Protein AF-A7T680-F1 (afdb_monomer_lite)

Organism: Nematostella vectensis (NCBI:txid45351)

Sequence (127 aa):
AHETLRNLADKESALLSRKKHSNLSFDSMPPIPCEELIQLYIGDKNRNSDEQDFKKALDLLQLMGEAEIDQKEHLKLMIWCKAILRDNWSSFHGSNPLDSARQAVFFKTVQLAYSQVNVCMIPFKLI

InterPro domains:
  IPR037624 Nuclear pore complex protein Nup133-like [PTHR13405] (24-116)

Structure (mmCIF, N/CA/C/O backbone):
data_AF-A7T680-F1
#
_entry.id   AF-A7T680-F1
#
loop_
_atom_site.group_PDB
_atom_site.id
_atom_site.type_symbol
_atom_site.label_atom_id
_atom_site.label_alt_id
_atom_site.label_comp_id
_atom_site.label_asym_id
_atom_site.label_entity_id
_atom_site.label_seq_id
_atom_site.pdbx_PDB_ins_code
_atom_site.Cartn_x
_atom_site.Cartn_y
_atom_site.Cartn_z
_atom_site.occupancy
_atom_site.B_iso_or_equiv
_atom_site.auth_seq_id
_atom_site.auth_comp_id
_atom_site.auth_asym_id
_atom_site.auth_atom_id
_atom_site.pdbx_PDB_model_num
ATOM 1 N N . ALA A 1 1 ? -9.051 -48.846 -18.942 1.00 54.09 1 ALA A N 1
ATOM 2 C CA . ALA A 1 1 ? -10.111 -47.864 -18.614 1.00 54.09 1 ALA A CA 1
ATOM 3 C C . ALA A 1 1 ? -10.233 -47.591 -17.107 1.00 54.09 1 ALA A C 1
ATOM 5 O O . ALA A 1 1 ? -10.392 -46.440 -16.732 1.00 54.09 1 ALA A O 1
ATOM 6 N N . HIS A 1 2 ? -10.126 -48.607 -16.237 1.00 56.16 2 HIS A N 1
ATOM 7 C CA . HIS A 1 2 ? -10.345 -48.455 -14.787 1.00 56.16 2 HIS A CA 1
ATOM 8 C C . HIS A 1 2 ? -9.218 -47.711 -14.033 1.00 56.16 2 HIS A C 1
ATOM 10 O O . HIS A 1 2 ? -9.464 -47.042 -13.034 1.00 56.16 2 HIS A O 1
ATOM 16 N N . GLU A 1 3 ? -7.981 -47.796 -14.524 1.00 57.75 3 GLU A N 1
ATOM 17 C CA . GLU A 1 3 ? -6.801 -47.158 -13.917 1.00 57.75 3 GLU A CA 1
ATOM 18 C C . GLU A 1 3 ? -6.736 -45.649 -14.205 1.00 57.75 3 GLU A C 1
ATOM 20 O O . GLU A 1 3 ? -6.368 -44.849 -13.350 1.00 57.75 3 GLU A O 1
ATOM 25 N N . THR A 1 4 ? -7.202 -45.233 -15.384 1.00 62.53 4 THR A N 1
ATOM 26 C CA . THR A 1 4 ? -7.255 -43.827 -15.803 1.00 62.53 4 THR A CA 1
ATOM 27 C C . THR A 1 4 ? -8.221 -43.011 -14.943 1.00 62.53 4 THR A C 1
ATOM 29 O O . THR A 1 4 ? -7.910 -41.881 -14.586 1.00 62.53 4 THR A O 1
ATOM 32 N N . LEU A 1 5 ? -9.361 -43.595 -14.559 1.00 56.62 5 LEU A N 1
ATOM 33 C CA . LEU A 1 5 ? -10.350 -42.948 -13.690 1.00 56.62 5 LEU A CA 1
ATOM 34 C C . LEU A 1 5 ? -9.854 -42.830 -12.243 1.00 56.62 5 LEU A C 1
ATOM 36 O O . LEU A 1 5 ? -10.103 -41.817 -11.597 1.00 56.62 5 LEU A O 1
ATOM 40 N N . ARG A 1 6 ? -9.085 -43.815 -11.761 1.00 64.44 6 ARG A N 1
ATOM 41 C CA . ARG A 1 6 ? -8.435 -43.752 -10.444 1.00 64.44 6 ARG A CA 1
ATOM 42 C C . ARG A 1 6 ? -7.396 -42.632 -10.390 1.00 64.44 6 ARG A C 1
ATOM 44 O O . ARG A 1 6 ? -7.445 -41.796 -9.501 1.00 64.44 6 ARG A O 1
ATOM 51 N N . ASN A 1 7 ? -6.565 -42.527 -11.425 1.00 60.62 7 ASN A N 1
ATOM 52 C CA . ASN A 1 7 ? -5.561 -41.468 -11.549 1.00 60.62 7 ASN A CA 1
ATOM 53 C C . ASN A 1 7 ? -6.169 -40.062 -11.721 1.00 60.62 7 ASN A C 1
ATOM 55 O O . ASN A 1 7 ? -5.539 -39.069 -11.357 1.00 60.62 7 ASN A O 1
ATOM 59 N N . LEU A 1 8 ? -7.379 -39.962 -12.281 1.00 59.91 8 LEU A N 1
ATOM 60 C CA . LEU A 1 8 ? -8.141 -38.712 -12.352 1.00 59.91 8 LEU A CA 1
ATOM 61 C C . LEU A 1 8 ? -8.719 -38.339 -10.980 1.00 59.91 8 LEU A C 1
ATOM 63 O O . LEU A 1 8 ? -8.554 -37.197 -10.566 1.00 59.91 8 LEU A O 1
ATOM 67 N N . ALA A 1 9 ? -9.280 -39.296 -10.236 1.00 67.19 9 ALA A N 1
ATOM 68 C CA . ALA A 1 9 ? -9.782 -39.076 -8.876 1.00 67.19 9 ALA A CA 1
ATOM 69 C C . ALA A 1 9 ? -8.659 -38.727 -7.875 1.00 67.19 9 ALA A C 1
ATOM 71 O O . ALA A 1 9 ? -8.824 -37.864 -7.010 1.00 67.19 9 ALA A O 1
ATOM 72 N N . ASP A 1 10 ? -7.482 -39.335 -8.030 1.00 67.62 10 ASP A N 1
ATOM 73 C CA . ASP A 1 10 ? -6.293 -39.034 -7.225 1.00 67.62 10 ASP A CA 1
ATOM 74 C C . ASP A 1 10 ? -5.711 -37.648 -7.574 1.00 67.62 10 ASP A C 1
ATOM 76 O O . ASP A 1 10 ? -5.249 -36.908 -6.703 1.00 67.62 10 ASP A O 1
ATOM 80 N N . LYS A 1 11 ? -5.805 -37.225 -8.845 1.00 60.19 11 LYS A N 1
ATOM 81 C CA . LYS A 1 11 ? -5.474 -35.850 -9.258 1.00 60.19 11 LYS A CA 1
ATOM 82 C C . LYS A 1 11 ? -6.479 -34.834 -8.729 1.00 60.19 11 LYS A C 1
ATOM 84 O O . LYS A 1 11 ? -6.065 -33.776 -8.264 1.00 60.19 11 LYS A O 1
ATOM 89 N N . GLU A 1 12 ? -7.773 -35.129 -8.781 1.00 57.69 12 GLU A N 1
ATOM 90 C CA . GLU A 1 12 ? -8.820 -34.243 -8.267 1.00 57.69 12 GLU A CA 1
ATOM 91 C C . GLU A 1 12 ? -8.731 -34.081 -6.752 1.00 57.69 12 GLU A C 1
ATOM 93 O O . GLU A 1 12 ? -8.787 -32.959 -6.256 1.00 57.69 12 GLU A O 1
ATOM 98 N N . SER A 1 13 ? -8.484 -35.158 -6.009 1.00 58.34 13 SER A N 1
ATOM 99 C CA . SER A 1 13 ? -8.277 -35.094 -4.558 1.00 58.34 13 SER A CA 1
ATOM 100 C C . SER A 1 13 ? -6.991 -34.345 -4.178 1.00 58.34 13 SER A C 1
ATOM 102 O O . SER A 1 13 ? -6.990 -33.589 -3.201 1.00 58.34 13 SER A O 1
ATOM 104 N N . ALA A 1 14 ? -5.924 -34.436 -4.982 1.00 59.25 14 ALA A N 1
ATOM 105 C CA . ALA A 1 14 ? -4.722 -33.613 -4.822 1.00 59.25 14 ALA A CA 1
ATOM 106 C C . ALA A 1 14 ? -4.963 -32.126 -5.155 1.00 59.25 14 ALA A C 1
ATOM 108 O O . ALA A 1 14 ? -4.436 -31.247 -4.471 1.00 59.25 14 ALA A O 1
ATOM 109 N N . LEU A 1 15 ? -5.788 -31.820 -6.164 1.00 54.31 15 LEU A N 1
ATOM 110 C CA . LEU A 1 15 ? -6.207 -30.455 -6.503 1.00 54.31 15 LEU A CA 1
ATOM 111 C C . LEU A 1 15 ? -7.129 -29.854 -5.433 1.00 54.31 15 LEU A C 1
ATOM 113 O O . LEU A 1 15 ? -6.942 -28.694 -5.068 1.00 54.31 15 LEU A O 1
ATOM 117 N N . LEU A 1 16 ? -8.058 -30.635 -4.872 1.00 52.78 16 LEU A N 1
ATOM 118 C CA . LEU A 1 16 ? -8.883 -30.229 -3.730 1.00 52.78 16 LEU A CA 1
ATOM 119 C C . LEU A 1 16 ? -8.034 -30.001 -2.475 1.00 52.78 16 LEU A C 1
ATOM 121 O O . LEU A 1 16 ? -8.240 -29.020 -1.767 1.00 52.78 16 LEU A O 1
ATOM 125 N N . SER A 1 17 ? -7.029 -30.847 -2.240 1.00 49.41 17 SER A N 1
ATOM 126 C CA . SER A 1 17 ? -6.077 -30.676 -1.135 1.00 49.41 17 SER A CA 1
ATOM 127 C C . SER A 1 17 ? -5.182 -29.446 -1.324 1.00 49.41 17 SER A C 1
ATOM 129 O O . SER A 1 17 ? -4.785 -28.813 -0.346 1.00 49.41 17 SER A O 1
ATOM 131 N N . ARG A 1 18 ? -4.899 -29.063 -2.579 1.00 46.94 18 ARG A N 1
ATOM 132 C CA . ARG A 1 18 ? -4.175 -27.832 -2.933 1.00 46.94 18 ARG A CA 1
ATOM 133 C C . ARG A 1 18 ? -5.063 -26.587 -2.872 1.00 46.94 18 ARG A C 1
ATOM 135 O O . ARG A 1 18 ? -4.562 -25.501 -2.603 1.00 46.94 18 ARG A O 1
ATOM 142 N N . LYS A 1 19 ? -6.384 -26.733 -3.014 1.00 46.97 19 LYS A N 1
ATOM 143 C CA . LYS A 1 19 ? -7.396 -25.686 -2.785 1.00 46.97 19 LYS A CA 1
ATOM 144 C C . LYS A 1 19 ? -7.682 -25.492 -1.288 1.00 46.97 19 LYS A C 1
ATOM 146 O O . LYS A 1 19 ? -8.814 -25.304 -0.867 1.00 46.97 19 LYS A O 1
ATOM 151 N N . LYS A 1 20 ? -6.622 -25.515 -0.479 1.00 46.94 20 LYS A N 1
ATOM 152 C CA . LYS A 1 20 ? -6.620 -25.194 0.951 1.00 46.94 20 LYS A CA 1
ATOM 153 C C . LYS A 1 20 ? -5.883 -23.874 1.181 1.00 46.94 20 LYS A C 1
ATOM 155 O O . LYS A 1 20 ? -5.071 -23.732 2.089 1.00 46.94 20 LYS A O 1
ATOM 160 N N . HIS A 1 21 ? -6.143 -22.903 0.315 1.00 48.44 21 HIS A N 1
ATOM 161 C CA . HIS A 1 21 ? -5.745 -21.521 0.527 1.00 48.44 21 HIS A CA 1
ATOM 162 C C . HIS A 1 21 ? -7.022 -20.765 0.902 1.00 48.44 21 HIS A C 1
ATOM 164 O O . HIS A 1 21 ? -7.875 -20.541 0.053 1.00 48.44 21 HIS A O 1
ATOM 170 N N . SER A 1 22 ? -7.150 -20.501 2.210 1.00 52.00 22 SER A N 1
ATOM 171 C CA . SER A 1 22 ? -8.280 -19.897 2.940 1.00 52.00 22 SER A CA 1
ATOM 172 C C . SER A 1 22 ? -9.618 -20.647 2.845 1.00 52.00 22 SER A C 1
ATOM 174 O O . SER A 1 22 ? -10.356 -20.499 1.880 1.00 52.00 22 SER A O 1
ATOM 176 N N . ASN A 1 23 ? -9.971 -21.402 3.893 1.00 52.16 23 ASN A N 1
ATOM 177 C CA . ASN A 1 23 ? -11.320 -21.951 4.109 1.00 52.16 23 ASN A CA 1
ATOM 178 C C . ASN A 1 23 ? -12.310 -20.840 4.525 1.00 52.16 23 ASN A C 1
ATOM 180 O O . ASN A 1 23 ? -12.960 -20.946 5.561 1.00 52.16 23 ASN A O 1
ATOM 184 N N . LEU A 1 24 ? -12.383 -19.745 3.769 1.00 58.22 24 LEU A N 1
ATOM 185 C CA . LEU A 1 24 ? -13.385 -18.703 3.974 1.00 58.22 24 LEU A CA 1
ATOM 186 C C . LEU A 1 24 ? -14.523 -18.988 2.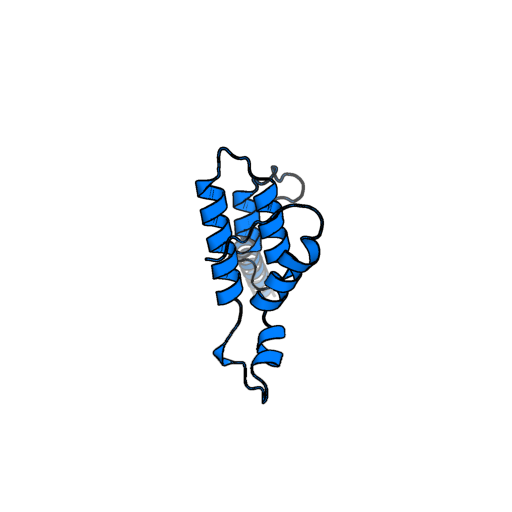999 1.00 58.22 24 LEU A C 1
ATOM 188 O O . LEU A 1 24 ? -14.401 -18.758 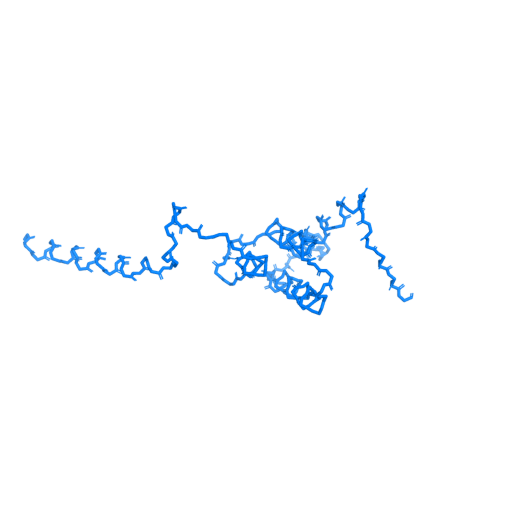1.798 1.00 58.22 24 LEU A O 1
ATOM 192 N N . SER A 1 25 ? -15.609 -19.565 3.512 1.00 64.88 25 SER A N 1
ATOM 193 C CA . SER A 1 25 ? -16.871 -19.588 2.776 1.00 64.88 25 SER A CA 1
ATOM 194 C C . SER A 1 25 ? -17.324 -18.141 2.598 1.00 64.88 25 SER A C 1
ATOM 196 O O . SER A 1 25 ? -17.442 -17.424 3.593 1.00 64.88 25 SER A O 1
ATOM 198 N N . PHE A 1 26 ? -17.562 -17.711 1.355 1.00 65.06 26 PHE A N 1
ATOM 199 C CA . PHE A 1 26 ? -18.007 -16.344 1.049 1.00 65.06 26 PHE A CA 1
ATOM 200 C C . PHE A 1 26 ? -19.289 -15.980 1.819 1.00 65.06 26 PHE A C 1
ATOM 202 O O . PHE A 1 26 ? -19.441 -14.852 2.275 1.00 65.06 26 PHE A O 1
ATOM 209 N N . ASP A 1 27 ? -20.147 -16.974 2.062 1.00 72.81 27 ASP A N 1
ATOM 210 C CA . ASP A 1 27 ? -21.437 -16.815 2.739 1.00 72.81 27 ASP A CA 1
ATOM 211 C C . ASP A 1 27 ? -21.349 -16.867 4.276 1.00 72.81 27 ASP A C 1
ATOM 213 O O . ASP A 1 27 ? -22.358 -16.746 4.967 1.00 72.81 27 ASP A O 1
ATOM 217 N N . SER A 1 28 ? -20.170 -17.107 4.859 1.00 77.00 28 SER A N 1
ATOM 218 C CA . SER A 1 28 ? -20.014 -17.251 6.321 1.00 77.00 28 SER A CA 1
ATOM 219 C C . SER A 1 28 ? -18.731 -16.621 6.852 1.00 77.00 28 SER A C 1
ATOM 221 O O . SER A 1 28 ? -18.169 -17.069 7.852 1.00 77.00 28 SER A O 1
ATOM 223 N N . MET A 1 29 ? -18.249 -15.584 6.175 1.00 78.56 29 MET A N 1
ATOM 224 C CA . MET A 1 29 ? -17.041 -14.881 6.569 1.00 78.56 29 MET A CA 1
ATOM 225 C C . MET A 1 29 ? -17.352 -13.814 7.631 1.00 78.56 29 MET A C 1
ATOM 227 O O . MET A 1 29 ? -18.157 -12.918 7.366 1.00 78.56 29 MET A O 1
ATOM 231 N N . PRO A 1 30 ? -16.735 -13.877 8.827 1.00 83.06 30 PRO A N 1
ATOM 232 C CA . PRO A 1 30 ? -16.882 -12.816 9.814 1.00 83.06 30 PRO A CA 1
ATOM 233 C C . PRO A 1 30 ? -16.249 -11.507 9.302 1.00 83.06 30 PRO A C 1
ATOM 235 O O . PRO A 1 30 ? -15.344 -11.555 8.461 1.00 83.06 30 PRO A O 1
ATOM 238 N N . PRO A 1 31 ? -16.682 -10.337 9.809 1.00 84.12 31 PRO A N 1
ATOM 239 C CA . PRO A 1 31 ? -16.026 -9.069 9.505 1.00 84.12 31 PRO A CA 1
ATOM 240 C C . PRO A 1 31 ? -14.534 -9.123 9.855 1.00 84.12 31 PRO A C 1
ATOM 242 O O . PRO A 1 31 ? -14.172 -9.485 10.974 1.00 84.12 31 PRO A O 1
ATOM 245 N N . ILE A 1 32 ? -13.676 -8.764 8.897 1.00 87.00 32 ILE A N 1
ATOM 246 C CA . ILE A 1 32 ? -12.2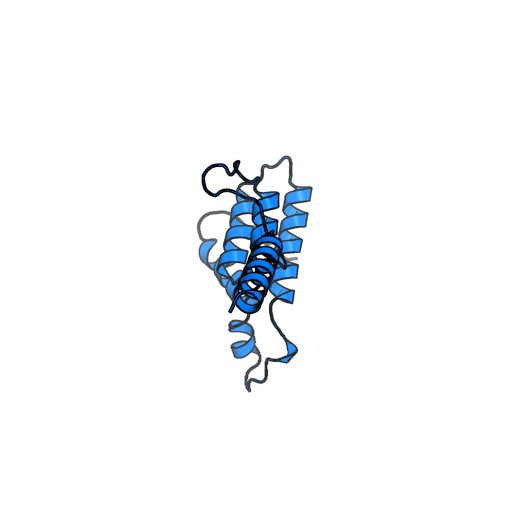23 -8.722 9.100 1.00 87.00 32 ILE A CA 1
ATOM 247 C C . ILE A 1 32 ? -11.854 -7.404 9.795 1.00 87.00 32 ILE A C 1
ATOM 249 O O . ILE A 1 32 ? -12.309 -6.347 9.343 1.00 87.00 32 ILE A O 1
ATOM 253 N N . PRO A 1 33 ? -11.012 -7.419 10.842 1.00 88.38 33 PRO A N 1
ATOM 254 C CA . PRO A 1 33 ? -10.486 -6.193 11.431 1.00 88.38 33 PRO A CA 1
ATOM 255 C C . PRO A 1 33 ? -9.560 -5.441 10.460 1.00 88.38 33 PRO A C 1
ATOM 257 O O . PRO A 1 33 ? -8.931 -6.036 9.583 1.00 88.38 33 PRO A O 1
ATOM 260 N N . CYS A 1 34 ? -9.436 -4.121 10.641 1.00 90.50 34 CYS A N 1
ATOM 261 C CA . CYS A 1 34 ? -8.651 -3.262 9.743 1.00 90.50 34 CYS A CA 1
ATOM 262 C C . CYS A 1 34 ? -7.199 -3.733 9.590 1.00 90.50 34 CYS A C 1
ATOM 264 O O . CYS A 1 34 ? -6.684 -3.758 8.476 1.00 90.50 34 CYS A O 1
ATOM 266 N N . GLU A 1 35 ? -6.560 -4.152 10.682 1.00 90.56 35 GLU A N 1
ATOM 267 C CA . GLU A 1 35 ? -5.185 -4.656 10.665 1.00 90.56 35 GLU A CA 1
ATOM 268 C C . GLU A 1 35 ? -5.019 -5.879 9.750 1.00 90.56 35 GLU A C 1
ATOM 270 O O . GLU A 1 35 ? -4.140 -5.904 8.888 1.00 90.56 35 GLU A O 1
ATOM 275 N N . GLU A 1 36 ? -5.879 -6.885 9.904 1.00 90.31 36 GLU A N 1
ATOM 276 C CA . GLU A 1 36 ? -5.798 -8.114 9.112 1.00 90.31 36 GLU A CA 1
ATOM 277 C C . GLU A 1 36 ? -6.141 -7.842 7.642 1.00 90.31 36 GLU A C 1
ATOM 279 O O . GLU A 1 36 ? -5.507 -8.386 6.735 1.00 90.31 36 GLU A O 1
ATOM 284 N N . LEU A 1 37 ? -7.080 -6.926 7.387 1.00 92.06 37 LEU A N 1
ATOM 285 C CA . LEU A 1 37 ? -7.420 -6.504 6.035 1.00 92.06 37 LEU A CA 1
ATOM 286 C C . LEU A 1 37 ? -6.257 -5.758 5.359 1.00 92.06 37 LEU A C 1
ATOM 288 O O . LEU A 1 37 ? -5.963 -6.017 4.192 1.00 92.06 37 LEU A O 1
ATOM 292 N N . ILE A 1 38 ? -5.546 -4.889 6.085 1.00 92.88 38 ILE A N 1
ATOM 293 C CA . ILE A 1 38 ? -4.321 -4.234 5.597 1.00 92.88 38 ILE A CA 1
ATOM 294 C C . ILE A 1 38 ? -3.280 -5.289 5.216 1.00 92.88 38 ILE A C 1
ATOM 296 O O . ILE A 1 38 ? -2.745 -5.243 4.106 1.00 92.88 38 ILE A O 1
ATOM 300 N N . GLN A 1 39 ? -3.028 -6.268 6.090 1.00 91.94 39 GLN A N 1
ATOM 301 C CA . GLN A 1 39 ? -2.082 -7.354 5.816 1.00 91.94 39 GLN A CA 1
ATOM 302 C C . GLN A 1 39 ? -2.493 -8.199 4.604 1.00 91.94 39 GLN A C 1
ATOM 304 O O . GLN A 1 39 ? -1.627 -8.661 3.860 1.00 91.94 39 GLN A O 1
ATOM 309 N N . LEU A 1 40 ? -3.794 -8.383 4.365 1.00 91.31 40 LEU A N 1
ATOM 310 C CA . LEU A 1 40 ? -4.296 -9.083 3.185 1.00 91.31 40 LEU A CA 1
ATOM 311 C C . LEU A 1 40 ? -4.005 -8.308 1.890 1.00 91.31 40 LEU A C 1
ATOM 313 O O . LEU A 1 40 ? -3.603 -8.920 0.900 1.00 91.31 40 LEU A O 1
ATOM 317 N N . TYR A 1 41 ? -4.157 -6.979 1.907 1.00 91.94 41 TYR A N 1
ATOM 318 C CA . TYR A 1 41 ? -3.873 -6.124 0.751 1.00 91.94 41 TYR A CA 1
ATOM 319 C C . TYR A 1 41 ? -2.383 -6.081 0.397 1.00 91.94 41 TYR A C 1
ATOM 321 O O . TYR A 1 41 ? -2.039 -6.251 -0.774 1.00 91.94 41 TYR A O 1
ATOM 329 N N . ILE A 1 42 ? -1.506 -5.885 1.391 1.00 91.81 42 ILE A N 1
ATOM 330 C CA . ILE A 1 42 ? -0.056 -5.685 1.176 1.00 91.81 42 ILE A CA 1
ATOM 331 C C . ILE A 1 42 ? 0.780 -6.968 1.295 1.00 91.81 42 ILE A C 1
ATOM 333 O O . ILE A 1 42 ? 2.000 -6.945 1.115 1.00 91.81 42 ILE A O 1
ATOM 337 N N . GLY A 1 43 ? 0.151 -8.076 1.685 1.00 88.44 43 GLY A N 1
ATOM 338 C CA . GLY A 1 43 ? 0.826 -9.331 1.981 1.00 88.44 43 GLY A CA 1
ATOM 339 C C . GLY A 1 43 ? 1.312 -10.062 0.734 1.00 88.44 43 GLY A C 1
ATOM 340 O O . GLY A 1 43 ? 0.778 -9.921 -0.363 1.00 88.44 43 GLY A O 1
ATOM 341 N N . ASP A 1 44 ? 2.281 -10.958 0.920 1.00 83.75 44 ASP A N 1
ATOM 342 C CA . ASP A 1 44 ? 2.938 -11.681 -0.184 1.00 83.75 44 ASP A CA 1
ATOM 343 C C . ASP A 1 44 ? 1.994 -12.646 -0.932 1.00 83.75 44 ASP A C 1
ATOM 345 O O . ASP A 1 44 ? 2.297 -13.128 -2.028 1.00 83.75 44 ASP A O 1
ATOM 349 N N . LYS A 1 45 ? 0.822 -12.927 -0.348 1.00 84.00 45 LYS A N 1
ATOM 350 C CA . LYS A 1 45 ? -0.252 -13.695 -0.990 1.00 84.00 45 LYS A CA 1
ATOM 351 C C . LYS A 1 45 ? -0.947 -12.896 -2.097 1.00 84.00 45 LYS A C 1
ATOM 353 O O . LYS A 1 45 ? -1.390 -13.508 -3.069 1.00 84.00 45 LYS A O 1
ATOM 358 N N . ASN A 1 46 ? -0.990 -11.565 -2.005 1.00 85.19 46 ASN A N 1
ATOM 359 C CA . ASN A 1 46 ? -1.499 -10.701 -3.065 1.00 85.19 46 ASN A CA 1
ATOM 360 C C . ASN A 1 46 ? -0.381 -10.396 -4.078 1.00 85.19 46 ASN A C 1
ATOM 362 O O . ASN A 1 46 ? 0.250 -9.339 -4.076 1.00 85.19 46 ASN A O 1
ATOM 366 N N . ARG A 1 47 ? -0.103 -11.358 -4.964 1.00 82.38 47 ARG A N 1
ATOM 367 C CA . ARG A 1 47 ? 0.962 -11.249 -5.982 1.00 82.38 47 ARG A CA 1
ATOM 368 C C . ARG A 1 47 ? 0.691 -10.228 -7.085 1.00 82.38 47 ARG A C 1
ATOM 370 O O . ARG A 1 47 ? 1.622 -9.889 -7.805 1.00 82.38 47 ARG A O 1
ATOM 377 N N . ASN A 1 48 ? -0.542 -9.731 -7.175 1.00 83.88 48 ASN A N 1
ATOM 378 C CA . ASN A 1 48 ? -0.953 -8.730 -8.157 1.00 83.88 48 ASN A CA 1
ATOM 379 C C . ASN A 1 48 ? -1.324 -7.384 -7.516 1.00 83.88 48 ASN A C 1
ATOM 381 O O . ASN A 1 48 ? -1.851 -6.530 -8.214 1.00 83.88 48 ASN A O 1
ATOM 385 N N . SER A 1 49 ? -1.034 -7.190 -6.221 1.00 88.69 49 SER A N 1
ATOM 386 C CA . SER A 1 49 ? -1.182 -5.900 -5.542 1.00 88.69 49 SER A CA 1
ATOM 387 C C . SER A 1 49 ? -0.553 -4.766 -6.348 1.00 88.69 49 SER A C 1
ATOM 389 O O . SER A 1 49 ? 0.628 -4.836 -6.719 1.00 88.69 49 SER A O 1
ATOM 391 N N . ASP A 1 50 ? -1.367 -3.747 -6.582 1.00 91.38 50 ASP A N 1
ATOM 392 C CA . ASP A 1 50 ? -1.066 -2.537 -7.331 1.00 91.38 50 ASP A CA 1
ATOM 393 C C . ASP A 1 50 ? -1.176 -1.302 -6.421 1.00 91.38 50 ASP A C 1
ATOM 395 O O . ASP A 1 50 ? -1.394 -1.402 -5.210 1.00 91.38 50 ASP A O 1
ATOM 399 N N . GLU A 1 51 ? -1.026 -0.112 -6.996 1.00 93.06 51 GLU A N 1
ATOM 400 C CA . GLU A 1 51 ? -1.114 1.149 -6.265 1.00 93.06 51 GLU A CA 1
ATOM 401 C C . GLU A 1 51 ? -2.474 1.387 -5.585 1.00 93.06 51 GLU A C 1
ATOM 403 O O . GLU A 1 51 ? -2.538 2.091 -4.574 1.00 93.06 51 GLU A O 1
ATOM 408 N N . GLN A 1 52 ? -3.560 0.798 -6.101 1.00 93.50 52 GLN A N 1
ATOM 409 C CA . GLN A 1 52 ? -4.893 0.939 -5.518 1.00 93.50 52 GLN A CA 1
ATOM 410 C C . GLN A 1 52 ? -5.012 0.109 -4.247 1.00 93.50 52 GLN A C 1
ATOM 412 O O . GLN A 1 52 ? -5.613 0.563 -3.278 1.00 93.50 52 GLN A O 1
ATOM 417 N N . ASP A 1 53 ? -4.424 -1.083 -4.216 1.00 93.62 53 ASP A N 1
ATOM 418 C CA . ASP A 1 53 ? -4.410 -1.920 -3.018 1.00 93.62 53 ASP A CA 1
ATOM 419 C C . ASP A 1 53 ? -3.603 -1.279 -1.883 1.00 93.62 53 ASP A C 1
ATOM 421 O O . ASP A 1 53 ? -4.066 -1.244 -0.739 1.00 93.62 53 ASP A O 1
ATOM 425 N N . PHE A 1 54 ? -2.451 -0.676 -2.193 1.00 94.75 54 PHE A N 1
ATOM 426 C CA . PHE A 1 54 ? -1.700 0.101 -1.203 1.00 94.75 54 PHE A CA 1
ATOM 427 C C . PHE A 1 54 ? -2.464 1.357 -0.759 1.00 94.75 54 PHE A C 1
ATOM 429 O O . PHE A 1 54 ? -2.466 1.676 0.430 1.00 94.75 54 PHE A O 1
ATOM 436 N N . LYS A 1 55 ? -3.172 2.044 -1.668 1.00 93.12 55 LYS A N 1
ATOM 437 C CA . LYS A 1 55 ? -4.028 3.186 -1.308 1.00 93.12 55 LYS A CA 1
ATOM 438 C C . LYS A 1 55 ? -5.174 2.775 -0.381 1.00 93.12 55 LYS A C 1
ATOM 440 O O . LYS A 1 55 ? -5.365 3.424 0.642 1.00 93.12 55 LYS A O 1
ATOM 445 N N . LYS A 1 56 ? -5.877 1.675 -0.671 1.00 92.06 56 LYS A N 1
ATOM 446 C CA . LYS A 1 56 ? -6.925 1.129 0.211 1.00 92.06 56 LYS A CA 1
ATOM 447 C C . LYS A 1 56 ? -6.365 0.804 1.593 1.00 92.06 56 LYS A C 1
ATOM 449 O O . LYS A 1 56 ? -6.991 1.141 2.589 1.00 92.06 56 LYS A O 1
ATOM 454 N N . ALA A 1 57 ? -5.177 0.202 1.670 1.00 94.62 57 ALA A N 1
ATOM 455 C CA . ALA A 1 57 ? -4.523 -0.072 2.946 1.00 94.62 57 ALA A CA 1
ATOM 456 C C . ALA A 1 57 ? -4.228 1.219 3.739 1.00 94.62 57 ALA A C 1
ATOM 458 O O . ALA A 1 57 ? -4.470 1.266 4.944 1.00 94.62 57 ALA A O 1
ATOM 459 N N . LEU A 1 58 ? -3.767 2.284 3.071 1.00 94.00 58 LEU A N 1
ATOM 460 C CA . LEU A 1 58 ? -3.575 3.602 3.695 1.00 94.00 58 LEU A CA 1
ATOM 461 C C . LEU A 1 58 ? -4.895 4.231 4.159 1.00 94.00 58 LEU A C 1
ATOM 463 O O . LEU A 1 58 ? -4.919 4.890 5.196 1.00 94.00 58 LEU A O 1
ATOM 467 N N . ASP A 1 59 ? -5.983 4.027 3.420 1.00 91.56 59 ASP A N 1
ATOM 468 C CA . ASP A 1 59 ? -7.307 4.533 3.792 1.00 91.56 59 ASP A CA 1
ATOM 469 C C . ASP A 1 59 ? -7.873 3.786 5.006 1.00 91.56 59 ASP A C 1
ATOM 471 O O . ASP A 1 59 ? -8.418 4.408 5.917 1.00 91.56 59 ASP A O 1
ATOM 475 N N . LEU A 1 60 ? -7.658 2.470 5.084 1.00 91.81 60 LEU A N 1
ATOM 476 C CA . LEU A 1 60 ? -8.027 1.654 6.245 1.00 91.81 60 LEU A CA 1
ATOM 477 C C . LEU A 1 60 ? -7.291 2.084 7.520 1.00 91.81 60 LEU A C 1
ATOM 479 O O . LEU A 1 60 ? -7.884 2.054 8.596 1.00 91.81 60 LEU A O 1
ATOM 483 N N . LEU A 1 61 ? -6.043 2.559 7.420 1.00 91.75 61 LEU A N 1
ATOM 484 C CA . LEU A 1 61 ? -5.338 3.134 8.574 1.00 91.75 61 LEU A CA 1
ATOM 485 C C . LEU A 1 61 ? -6.051 4.353 9.161 1.00 91.75 61 LEU A C 1
ATOM 487 O O . LEU A 1 61 ? -5.911 4.633 10.351 1.00 91.75 61 LEU A O 1
ATOM 491 N N . GLN A 1 62 ? -6.794 5.109 8.351 1.00 88.69 62 GLN A N 1
ATOM 492 C CA . GLN A 1 62 ? -7.544 6.263 8.850 1.00 88.69 62 GLN A CA 1
ATOM 493 C C . GLN A 1 62 ? -8.779 5.860 9.653 1.00 88.69 62 GLN A C 1
ATOM 495 O O . GLN A 1 62 ? -9.263 6.666 10.439 1.00 88.69 62 GLN A O 1
ATOM 500 N N . LEU A 1 63 ? -9.246 4.619 9.501 1.00 88.38 63 LEU A N 1
ATOM 501 C CA . LEU A 1 63 ? -10.358 4.066 10.273 1.00 88.38 63 LEU A CA 1
ATOM 502 C C . LEU A 1 63 ? -9.921 3.516 11.638 1.00 88.38 63 LEU A C 1
ATOM 504 O O . LEU A 1 63 ? -10.772 3.281 12.492 1.00 88.38 63 LEU A O 1
ATOM 508 N N . MET A 1 64 ? -8.617 3.308 11.851 1.00 87.81 64 MET A N 1
ATOM 509 C CA . MET A 1 64 ? -8.079 2.894 13.149 1.00 87.81 64 MET A CA 1
ATOM 510 C C . MET A 1 64 ? -8.179 4.032 14.169 1.00 87.81 64 MET A C 1
ATOM 512 O O . MET A 1 64 ? -7.937 5.198 13.834 1.00 87.81 64 MET A O 1
ATOM 516 N N . GLY A 1 65 ? -8.521 3.688 15.412 1.00 86.19 65 GLY A N 1
ATOM 517 C CA . GLY A 1 65 ? -8.735 4.656 16.485 1.00 86.19 65 GLY A CA 1
ATOM 518 C C . GLY A 1 65 ? -7.440 5.256 17.044 1.00 86.19 65 GLY A C 1
ATOM 519 O O . GLY A 1 65 ? -6.344 4.741 16.841 1.00 86.19 65 GLY A O 1
ATOM 520 N N . GLU A 1 66 ? -7.570 6.342 17.811 1.00 83.69 66 GLU A N 1
ATOM 521 C CA . GLU A 1 66 ? -6.433 7.025 18.457 1.00 83.69 66 GLU A CA 1
ATOM 522 C C . GLU A 1 66 ? -5.726 6.161 19.514 1.00 83.69 66 GLU A C 1
ATOM 524 O O . GLU A 1 66 ? -4.529 6.316 19.738 1.00 83.69 66 GLU A O 1
ATOM 529 N N . ALA A 1 67 ? -6.440 5.212 20.130 1.00 80.50 67 ALA A N 1
ATOM 530 C CA . ALA A 1 67 ? -5.874 4.274 21.102 1.00 80.50 67 ALA 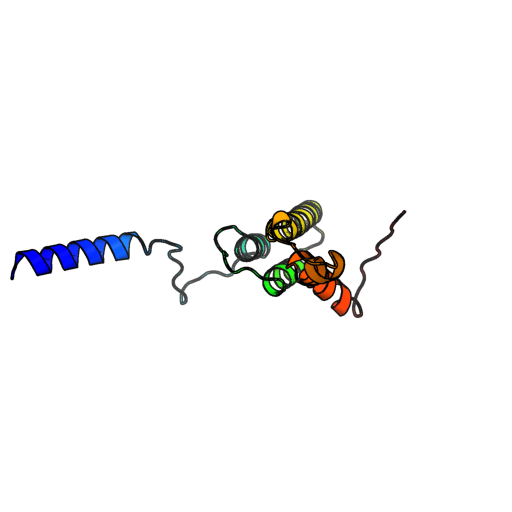A CA 1
ATOM 531 C C . ALA A 1 67 ? -4.857 3.291 20.487 1.00 80.50 67 ALA A C 1
ATOM 533 O O . ALA A 1 67 ? -4.109 2.647 21.217 1.00 80.50 67 ALA A O 1
ATOM 534 N N . GLU A 1 68 ? -4.819 3.178 19.157 1.00 86.44 68 GLU A N 1
ATOM 535 C CA . GLU A 1 68 ? -3.967 2.249 18.408 1.00 86.44 68 GLU A CA 1
ATOM 536 C C . GLU A 1 68 ? -2.827 2.981 17.679 1.00 86.44 68 GLU A C 1
ATOM 538 O O . GLU A 1 68 ? -2.339 2.506 16.655 1.00 86.44 68 GLU A O 1
ATOM 543 N N . ILE A 1 69 ? -2.412 4.160 18.160 1.00 88.69 69 ILE A N 1
ATOM 544 C CA . ILE A 1 69 ? -1.489 5.042 17.427 1.00 88.69 69 ILE A CA 1
ATOM 545 C C . ILE A 1 69 ? -0.157 4.369 17.069 1.00 88.69 69 ILE A C 1
ATOM 547 O O . ILE A 1 69 ? 0.252 4.433 15.911 1.00 88.69 69 ILE A O 1
ATOM 551 N N . ASP A 1 70 ? 0.458 3.641 18.004 1.00 90.62 70 ASP A N 1
ATOM 552 C CA . ASP A 1 70 ? 1.728 2.939 17.772 1.00 90.62 70 ASP A CA 1
ATOM 553 C C . ASP A 1 70 ? 1.577 1.863 16.685 1.00 90.62 70 ASP A C 1
ATOM 555 O O . ASP A 1 70 ? 2.416 1.721 15.792 1.00 90.62 70 ASP A O 1
ATOM 559 N N . GLN A 1 71 ? 0.458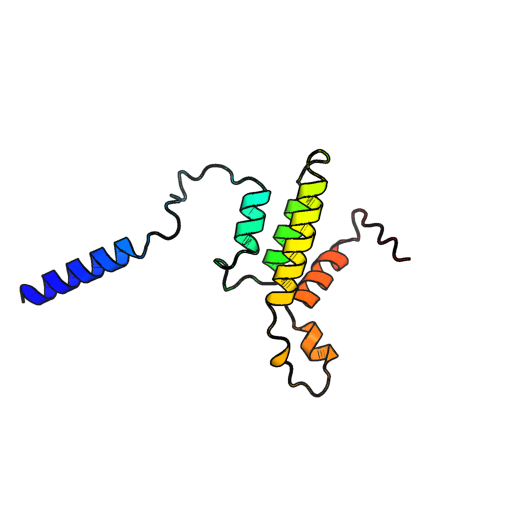 1.135 16.715 1.00 90.94 71 GLN A N 1
ATOM 560 C CA . GLN A 1 71 ? 0.147 0.098 15.735 1.00 90.94 71 GLN A CA 1
ATOM 561 C C . GLN A 1 71 ? -0.168 0.701 14.363 1.00 90.94 71 GLN A C 1
ATOM 563 O O . GLN A 1 71 ? 0.285 0.200 13.332 1.00 90.94 71 GLN A O 1
ATOM 568 N N . LYS A 1 72 ? -0.896 1.819 14.336 1.00 92.38 72 LYS A N 1
ATOM 569 C CA . LYS A 1 72 ? -1.184 2.587 13.123 1.00 92.38 72 LYS A CA 1
ATOM 570 C C . LYS A 1 72 ? 0.104 3.092 12.474 1.00 92.38 72 LYS A C 1
ATOM 572 O O . LYS A 1 72 ? 0.250 2.986 11.255 1.00 92.38 72 LYS A O 1
ATOM 577 N N . GLU A 1 73 ? 1.052 3.610 13.254 1.00 92.69 73 GLU A N 1
ATOM 578 C CA . GLU A 1 73 ? 2.363 4.029 12.749 1.00 92.69 73 GLU A CA 1
ATOM 579 C C . GLU A 1 73 ? 3.184 2.846 12.229 1.00 92.69 73 GLU A C 1
ATOM 581 O O . GLU A 1 73 ? 3.746 2.924 11.132 1.00 9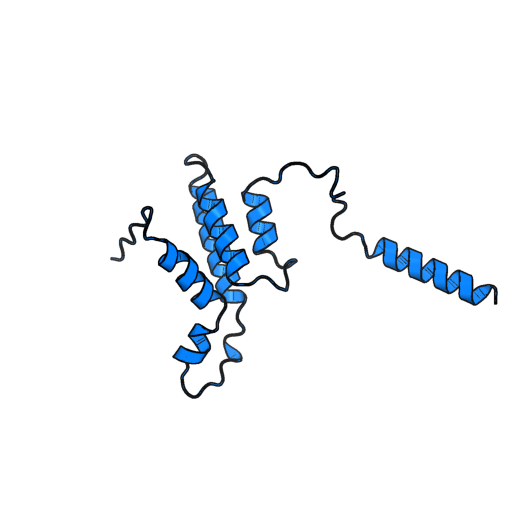2.69 73 GLU A O 1
ATOM 586 N N . HIS A 1 74 ? 3.192 1.726 12.954 1.00 94.75 74 HIS A N 1
ATOM 587 C CA . HIS A 1 74 ? 3.861 0.505 12.516 1.00 94.75 74 HIS A CA 1
ATOM 588 C C . HIS A 1 74 ? 3.316 0.001 11.171 1.00 94.75 74 HIS A C 1
ATOM 590 O O . HIS A 1 74 ? 4.076 -0.213 10.221 1.00 94.75 74 HIS A O 1
ATOM 596 N N . LEU A 1 75 ? 1.993 -0.119 11.046 1.00 94.69 75 LEU A N 1
ATOM 597 C CA . LEU A 1 75 ? 1.339 -0.553 9.813 1.00 94.69 75 LEU A CA 1
ATOM 598 C C . LEU A 1 75 ? 1.562 0.443 8.669 1.00 94.69 75 LEU A C 1
ATOM 600 O O . LEU A 1 75 ? 1.804 0.028 7.537 1.00 94.69 75 LEU A O 1
ATOM 604 N N . LYS A 1 76 ? 1.569 1.752 8.946 1.00 94.94 76 LYS A N 1
ATOM 605 C CA . LYS A 1 76 ? 1.917 2.778 7.951 1.00 94.94 76 LYS A CA 1
ATOM 606 C C . LYS A 1 76 ? 3.311 2.551 7.379 1.00 94.94 76 LYS A C 1
ATOM 608 O O . LYS A 1 76 ? 3.474 2.573 6.159 1.00 94.94 76 LYS A O 1
ATOM 613 N N . LEU A 1 77 ? 4.307 2.314 8.233 1.00 95.69 77 LEU A N 1
ATOM 614 C CA . LEU A 1 77 ? 5.666 1.998 7.789 1.00 95.69 77 LEU A CA 1
ATOM 615 C C . LEU A 1 77 ? 5.695 0.705 6.969 1.00 95.69 77 LEU A C 1
ATOM 617 O O . LEU A 1 77 ? 6.308 0.671 5.903 1.00 95.69 77 LEU A O 1
ATOM 621 N N . MET A 1 78 ? 4.985 -0.334 7.414 1.00 95.44 78 MET A N 1
ATOM 622 C CA . MET A 1 78 ? 4.899 -1.600 6.685 1.00 95.44 78 MET A CA 1
ATOM 623 C C . MET A 1 78 ? 4.318 -1.445 5.278 1.00 95.44 78 MET A C 1
ATOM 625 O O . MET A 1 78 ? 4.880 -2.005 4.335 1.00 95.44 78 MET A O 1
ATOM 629 N N . ILE A 1 79 ? 3.234 -0.680 5.120 1.00 95.31 79 ILE A N 1
ATOM 630 C CA . ILE A 1 79 ? 2.611 -0.414 3.817 1.00 95.31 79 ILE A CA 1
ATOM 631 C C . ILE A 1 79 ? 3.630 0.221 2.869 1.00 95.31 79 ILE A C 1
ATOM 633 O O . ILE A 1 79 ? 3.801 -0.256 1.747 1.00 95.31 79 ILE A O 1
ATOM 637 N N . TRP A 1 80 ? 4.357 1.248 3.321 1.00 95.75 80 TRP A N 1
ATOM 638 C CA . TRP A 1 80 ? 5.355 1.920 2.486 1.00 95.75 80 TRP A CA 1
ATOM 639 C C . TRP A 1 80 ? 6.550 1.029 2.150 1.00 95.75 80 TRP A C 1
ATOM 641 O O . TRP A 1 80 ? 6.960 0.982 0.991 1.00 95.75 80 TRP A O 1
ATOM 651 N N . CYS A 1 81 ? 7.072 0.271 3.117 1.00 95.19 81 CYS A N 1
ATOM 652 C CA . CYS A 1 81 ? 8.139 -0.698 2.865 1.00 95.19 81 CYS A CA 1
ATOM 653 C C . CYS A 1 81 ? 7.715 -1.732 1.815 1.00 95.19 81 CYS A C 1
ATOM 655 O O . CYS A 1 81 ? 8.464 -2.005 0.878 1.00 95.19 81 CYS A O 1
ATOM 657 N N . LYS A 1 82 ? 6.502 -2.284 1.932 1.00 94.56 82 LYS A N 1
ATOM 658 C CA . LYS A 1 82 ? 5.970 -3.253 0.965 1.00 94.56 82 LYS A CA 1
ATOM 659 C C . LYS A 1 82 ? 5.732 -2.630 -0.411 1.00 94.56 82 LYS A C 1
ATOM 661 O O . LYS A 1 82 ? 6.029 -3.290 -1.401 1.00 94.56 82 LYS A O 1
ATOM 666 N N . ALA A 1 83 ? 5.276 -1.379 -0.487 1.00 94.25 83 ALA A N 1
ATOM 667 C CA . ALA A 1 83 ? 5.118 -0.664 -1.753 1.00 94.25 83 ALA A CA 1
ATOM 668 C C . ALA A 1 83 ? 6.467 -0.456 -2.463 1.00 94.25 83 ALA A C 1
ATOM 670 O O . ALA A 1 83 ? 6.573 -0.726 -3.652 1.00 94.25 83 ALA A O 1
ATOM 671 N N . ILE A 1 84 ? 7.518 -0.056 -1.734 1.00 93.38 84 ILE A N 1
ATOM 672 C CA . ILE A 1 84 ? 8.874 0.095 -2.292 1.00 93.38 84 ILE A CA 1
ATOM 673 C C . ILE A 1 84 ? 9.416 -1.251 -2.773 1.00 93.38 84 ILE A C 1
ATOM 675 O O . ILE A 1 84 ? 9.947 -1.352 -3.874 1.00 93.38 84 ILE A O 1
ATOM 679 N N . LEU A 1 85 ? 9.286 -2.298 -1.957 1.00 92.50 85 LEU A N 1
ATOM 680 C CA . LEU A 1 85 ? 9.795 -3.633 -2.285 1.00 92.50 85 LEU A CA 1
ATOM 681 C C . LEU A 1 85 ? 9.004 -4.326 -3.400 1.00 92.50 85 LEU A C 1
ATOM 683 O O . LEU A 1 85 ? 9.424 -5.380 -3.878 1.00 92.50 85 LEU A O 1
ATOM 687 N N . ARG A 1 86 ? 7.861 -3.765 -3.803 1.00 91.31 86 ARG A N 1
ATOM 688 C CA . ARG A 1 86 ? 7.053 -4.314 -4.885 1.00 91.31 86 ARG A CA 1
ATOM 689 C C . ARG A 1 86 ? 7.681 -4.094 -6.251 1.00 91.31 86 ARG A C 1
ATOM 691 O O . ARG A 1 86 ? 7.532 -4.934 -7.137 1.00 91.31 86 ARG A O 1
ATOM 698 N N . ASP A 1 87 ? 8.363 -2.972 -6.411 1.00 89.19 87 ASP A N 1
ATOM 699 C CA . ASP A 1 87 ? 8.988 -2.596 -7.663 1.00 89.19 87 ASP A CA 1
ATOM 700 C C . ASP A 1 87 ? 10.350 -3.279 -7.825 1.00 89.19 87 ASP A C 1
ATOM 702 O O . ASP A 1 87 ? 11.175 -3.327 -6.910 1.00 89.19 87 ASP A O 1
ATOM 706 N N . ASN A 1 88 ? 10.619 -3.786 -9.029 1.00 88.31 88 ASN A N 1
ATOM 707 C CA . ASN A 1 88 ? 11.954 -4.245 -9.392 1.00 88.31 88 ASN A CA 1
ATOM 708 C C . ASN A 1 88 ? 12.783 -3.062 -9.905 1.00 88.31 88 ASN A C 1
ATOM 710 O O . ASN A 1 88 ? 12.883 -2.830 -11.112 1.00 88.31 88 ASN A O 1
ATOM 714 N N . TRP A 1 89 ? 13.402 -2.333 -8.980 1.00 87.19 89 TRP A N 1
ATOM 715 C CA . TRP A 1 89 ? 14.194 -1.136 -9.274 1.00 87.19 89 TRP A CA 1
ATOM 716 C C . TRP A 1 89 ? 15.334 -1.372 -10.272 1.00 87.19 89 TRP A C 1
ATOM 718 O O . TRP A 1 89 ? 15.665 -0.482 -11.051 1.00 87.19 89 TRP A O 1
ATOM 728 N N . SER A 1 90 ? 15.911 -2.576 -10.294 1.00 85.62 90 SER A N 1
ATOM 729 C CA . SER A 1 90 ? 17.002 -2.923 -11.211 1.00 85.62 90 SER A CA 1
ATOM 730 C C . SER A 1 90 ? 16.552 -3.052 -12.665 1.00 85.62 90 SER A C 1
ATOM 732 O O . SER A 1 90 ? 17.391 -2.970 -13.554 1.00 85.62 90 SER A O 1
ATOM 734 N N . SER A 1 91 ? 15.252 -3.241 -12.913 1.00 82.06 91 SER A N 1
ATOM 735 C CA . SER A 1 91 ? 14.694 -3.390 -14.264 1.00 82.06 91 SER A CA 1
ATOM 736 C C . SER A 1 91 ? 14.434 -2.062 -14.985 1.00 82.06 91 SER A C 1
ATOM 738 O O . SER A 1 91 ? 14.058 -2.058 -16.159 1.00 82.06 91 SER A O 1
ATOM 740 N N . PHE A 1 92 ? 14.649 -0.925 -14.315 1.00 81.19 92 PHE A N 1
ATOM 741 C CA . PHE A 1 92 ? 14.490 0.396 -14.915 1.00 81.19 92 PHE A CA 1
ATOM 742 C C . PHE A 1 92 ? 15.663 0.722 -15.848 1.00 81.19 92 PHE A C 1
ATOM 744 O O . PHE A 1 92 ? 16.640 1.362 -15.472 1.00 81.19 92 PHE A O 1
ATOM 751 N N . HIS A 1 93 ? 15.544 0.288 -17.101 1.00 69.25 93 HIS A N 1
ATOM 752 C CA . HIS A 1 93 ? 16.493 0.573 -18.178 1.00 69.25 93 HIS A CA 1
ATOM 753 C C . HIS A 1 93 ? 15.905 1.605 -19.152 1.00 69.25 93 HIS A C 1
ATOM 755 O O . HIS A 1 93 ? 15.655 1.315 -20.319 1.00 69.25 93 HIS A O 1
ATOM 761 N N . GLY A 1 94 ? 15.616 2.810 -18.658 1.00 68.06 94 GLY A N 1
ATOM 762 C CA . GLY A 1 94 ? 15.142 3.932 -19.473 1.00 68.06 94 GLY A CA 1
ATOM 763 C C . GLY A 1 94 ? 16.217 5.003 -19.652 1.00 68.06 94 GLY A C 1
ATOM 764 O O . GLY A 1 94 ? 17.017 5.232 -18.749 1.00 68.06 94 GLY A O 1
ATOM 765 N N . SER A 1 95 ? 16.198 5.718 -20.785 1.00 73.50 95 SER A N 1
ATOM 766 C CA . SER A 1 95 ? 17.051 6.906 -20.995 1.00 73.50 95 SER A CA 1
ATOM 767 C C . SER A 1 95 ? 16.787 8.004 -19.959 1.00 73.50 95 SER A C 1
ATOM 769 O O . SER A 1 95 ? 17.665 8.828 -19.714 1.00 73.50 95 SER A O 1
ATOM 771 N N . ASN A 1 96 ? 15.583 8.024 -19.374 1.00 83.62 96 ASN A N 1
ATOM 772 C CA . ASN A 1 96 ? 15.219 8.908 -18.279 1.00 83.62 96 ASN A CA 1
ATOM 773 C C . ASN A 1 96 ? 14.781 8.076 -17.055 1.00 83.62 96 ASN A C 1
ATOM 775 O O . ASN A 1 96 ? 13.711 7.450 -17.086 1.00 83.62 96 ASN A O 1
ATOM 779 N N . PRO A 1 97 ? 15.571 8.057 -15.967 1.00 82.69 97 PRO A N 1
ATOM 780 C CA . PRO A 1 97 ? 15.235 7.297 -14.765 1.00 82.69 97 PRO A CA 1
ATOM 781 C C . PRO A 1 97 ? 13.958 7.810 -14.089 1.00 82.69 97 PRO A C 1
ATOM 783 O O . PRO A 1 97 ? 13.238 7.026 -13.476 1.00 82.69 97 PRO A O 1
ATOM 786 N N . LEU A 1 98 ? 13.626 9.098 -14.244 1.00 85.44 98 LEU A N 1
ATOM 787 C CA . LEU A 1 98 ? 12.421 9.683 -13.650 1.00 85.44 98 LEU A CA 1
ATOM 788 C C . LEU A 1 98 ? 11.138 9.156 -14.294 1.00 85.44 98 LEU A C 1
ATOM 790 O O . LEU A 1 98 ? 10.167 8.887 -13.592 1.00 85.44 98 LEU A O 1
ATOM 794 N N . ASP A 1 99 ? 11.124 8.981 -15.615 1.00 86.12 99 ASP A N 1
ATOM 795 C CA . ASP A 1 99 ? 9.940 8.471 -16.315 1.00 86.12 99 ASP A CA 1
ATOM 796 C C . ASP A 1 99 ? 9.691 6.998 -15.990 1.00 86.12 99 ASP A C 1
ATOM 798 O O . ASP A 1 99 ? 8.545 6.584 -15.826 1.00 86.12 99 ASP A O 1
ATOM 802 N N . SER A 1 100 ? 10.770 6.234 -15.807 1.00 85.12 100 SER A N 1
ATOM 803 C CA . SER A 1 100 ? 10.698 4.840 -15.363 1.00 85.12 100 SER A CA 1
ATOM 804 C C . SER A 1 100 ? 10.198 4.748 -13.918 1.00 85.12 100 SER A C 1
ATOM 806 O O . SER A 1 100 ? 9.273 3.993 -13.628 1.00 85.12 100 SER A O 1
ATOM 808 N N . ALA A 1 101 ? 10.732 5.589 -13.027 1.00 85.94 101 ALA A N 1
ATOM 809 C CA . ALA A 1 101 ? 10.313 5.653 -11.631 1.00 85.94 101 ALA A CA 1
ATOM 810 C C . ALA A 1 101 ? 8.836 6.052 -11.474 1.00 85.94 101 ALA A C 1
ATOM 812 O O . ALA A 1 101 ? 8.144 5.480 -10.642 1.00 85.94 101 ALA A O 1
ATOM 813 N N . ARG A 1 102 ? 8.302 6.957 -12.308 1.00 88.25 102 ARG A N 1
ATOM 814 C CA . ARG A 1 102 ? 6.868 7.320 -12.296 1.00 88.25 102 ARG A CA 1
ATOM 815 C C . ARG A 1 102 ? 5.931 6.143 -12.571 1.00 88.25 102 ARG A C 1
ATOM 817 O O . ARG A 1 102 ? 4.767 6.202 -12.187 1.00 88.25 102 ARG A O 1
ATOM 824 N N . GLN A 1 103 ? 6.411 5.098 -13.244 1.00 88.38 103 GLN A N 1
ATOM 825 C CA . GLN A 1 103 ? 5.610 3.903 -13.509 1.00 88.38 103 GLN A CA 1
ATOM 826 C C . GLN A 1 103 ? 5.598 2.905 -12.349 1.00 88.38 103 GLN A C 1
ATOM 828 O O . GLN A 1 103 ? 4.740 2.018 -12.347 1.00 88.38 103 GLN A O 1
ATOM 833 N N . ALA A 1 104 ? 6.496 3.078 -11.378 1.00 91.62 104 ALA A N 1
ATOM 834 C CA . ALA A 1 104 ? 6.612 2.242 -10.196 1.00 91.62 104 ALA A CA 1
ATOM 835 C C . ALA A 1 104 ? 5.344 2.315 -9.333 1.00 91.62 104 ALA A C 1
ATOM 837 O O . ALA A 1 104 ? 4.762 3.392 -9.143 1.00 91.62 104 ALA A O 1
ATOM 838 N N . VAL A 1 105 ? 4.950 1.174 -8.770 1.00 92.81 105 VAL A N 1
ATOM 839 C CA . VAL A 1 105 ? 3.821 1.053 -7.842 1.00 92.81 105 VAL A CA 1
ATOM 840 C C . VAL A 1 105 ? 3.994 2.018 -6.676 1.00 92.81 105 VAL A C 1
ATOM 842 O O . VAL A 1 105 ? 3.045 2.712 -6.314 1.00 92.81 105 VAL A O 1
ATOM 845 N N . PHE A 1 106 ? 5.208 2.147 -6.137 1.00 93.75 106 PHE A N 1
ATOM 846 C CA . PHE A 1 106 ? 5.501 3.103 -5.073 1.00 93.75 106 PHE A CA 1
ATOM 847 C C . PHE A 1 106 ? 5.157 4.549 -5.464 1.00 93.75 106 PHE A C 1
ATOM 849 O O . PHE A 1 106 ? 4.418 5.223 -4.746 1.00 93.75 106 PHE A O 1
ATOM 856 N N . PHE A 1 107 ? 5.643 5.031 -6.611 1.00 92.69 107 PHE A N 1
ATOM 857 C CA . PHE A 1 107 ? 5.415 6.417 -7.038 1.00 92.69 107 PHE A CA 1
ATOM 858 C C . PHE A 1 107 ? 3.946 6.689 -7.353 1.00 92.69 107 PHE A C 1
ATOM 860 O O . PHE A 1 107 ? 3.420 7.733 -6.963 1.00 92.69 107 PHE A O 1
ATOM 867 N N . LYS A 1 108 ? 3.260 5.737 -7.992 1.00 93.94 108 LYS A N 1
ATOM 868 C CA . LYS A 1 108 ? 1.812 5.818 -8.216 1.00 93.94 108 LYS A CA 1
ATOM 869 C C . LYS A 1 108 ? 1.040 5.835 -6.898 1.00 93.94 108 LYS A C 1
ATOM 871 O O . LYS A 1 108 ? 0.129 6.641 -6.738 1.00 93.94 108 LYS A O 1
ATOM 876 N N . THR A 1 109 ? 1.449 5.027 -5.920 1.00 94.06 109 THR A N 1
ATOM 877 C CA . THR A 1 109 ? 0.855 5.009 -4.572 1.00 94.06 109 THR A CA 1
ATOM 878 C C . THR A 1 109 ? 1.033 6.354 -3.876 1.00 94.06 109 THR A C 1
ATOM 880 O O . THR A 1 109 ? 0.069 6.891 -3.339 1.00 94.06 109 THR A O 1
ATOM 883 N N . VAL A 1 110 ? 2.236 6.940 -3.920 1.00 92.56 110 VAL A N 1
ATOM 884 C CA . VAL A 1 110 ? 2.498 8.295 -3.408 1.00 92.56 110 VAL A CA 1
ATOM 885 C C . VAL A 1 110 ? 1.578 9.297 -4.103 1.00 92.56 110 VAL A C 1
ATOM 887 O O . VAL A 1 110 ? 0.866 10.045 -3.437 1.00 92.56 110 VAL A O 1
ATOM 890 N N . GLN A 1 111 ? 1.514 9.280 -5.434 1.00 91.38 111 GLN A N 1
ATOM 891 C CA . GLN A 1 111 ? 0.645 10.183 -6.183 1.00 91.38 111 GLN A CA 1
ATOM 892 C C . GLN A 1 111 ? -0.822 10.047 -5.755 1.00 91.38 111 GLN A C 1
ATOM 894 O O . GLN A 1 111 ? -1.480 11.059 -5.536 1.00 91.38 111 GLN A O 1
ATOM 899 N N . LEU A 1 112 ? -1.341 8.832 -5.579 1.00 90.88 112 LEU A N 1
ATOM 900 C CA . LEU A 1 112 ? -2.710 8.599 -5.108 1.00 90.88 112 LEU A CA 1
ATOM 901 C C . LEU A 1 112 ? -2.925 9.050 -3.663 1.00 90.88 112 LEU A C 1
ATOM 903 O O . LEU A 1 112 ? -3.949 9.659 -3.354 1.00 90.88 112 LEU A O 1
ATOM 907 N N . ALA A 1 113 ? -1.962 8.771 -2.787 1.00 88.31 113 ALA A N 1
ATOM 908 C CA . ALA A 1 113 ? -2.024 9.139 -1.383 1.00 88.31 113 ALA A CA 1
ATOM 909 C C . ALA A 1 113 ? -2.083 10.658 -1.200 1.00 88.31 113 ALA A C 1
ATOM 911 O O . ALA A 1 113 ? -2.834 11.101 -0.343 1.00 88.31 113 ALA A O 1
ATOM 912 N N . TYR A 1 114 ? -1.359 11.440 -2.015 1.00 83.00 114 TYR A N 1
ATOM 913 C CA . TYR A 1 114 ? -1.295 12.905 -1.890 1.00 83.00 114 TYR A CA 1
ATOM 914 C C . TYR A 1 114 ? -2.216 13.679 -2.840 1.00 83.00 114 TYR A C 1
ATOM 916 O O . TYR A 1 114 ? -2.600 14.801 -2.524 1.00 83.00 114 TYR A O 1
ATOM 924 N N . SER A 1 115 ? -2.632 13.109 -3.973 1.00 77.62 115 SER A N 1
ATOM 925 C CA . SER A 1 115 ? -3.591 13.772 -4.879 1.00 77.62 115 SER A CA 1
ATOM 926 C C . SER A 1 115 ? -4.993 13.890 -4.278 1.00 77.62 115 SER A C 1
ATOM 928 O O . SER A 1 115 ? -5.735 14.803 -4.628 1.00 77.62 115 SER A O 1
ATOM 930 N N . GLN A 1 116 ? -5.341 13.012 -3.335 1.00 58.06 116 GLN A N 1
ATOM 931 C CA . GLN A 1 116 ? -6.614 13.044 -2.610 1.00 58.06 116 GLN A CA 1
ATOM 932 C C . GLN A 1 116 ? -6.547 13.851 -1.292 1.00 58.06 116 GLN A C 1
ATOM 934 O O . GLN A 1 116 ? -7.550 13.950 -0.591 1.00 58.06 116 GLN A O 1
ATOM 939 N N . VAL A 1 117 ? -5.406 14.481 -0.956 1.00 51.69 117 VAL A N 1
ATOM 940 C CA . VAL A 1 117 ? -5.192 15.230 0.313 1.00 51.69 117 VAL A CA 1
ATOM 941 C C . VAL A 1 117 ? -5.897 16.594 0.351 1.00 51.69 117 VAL A C 1
ATOM 943 O O . VAL A 1 117 ? -5.835 17.297 1.354 1.00 51.69 117 VAL A O 1
ATOM 946 N N . ASN A 1 118 ? -6.687 16.952 -0.662 1.00 42.06 118 ASN A N 1
ATOM 947 C CA . ASN A 1 118 ? -7.513 18.165 -0.628 1.00 42.06 118 ASN A CA 1
ATOM 948 C C . ASN A 1 118 ? -8.763 18.075 0.271 1.00 42.06 118 ASN A C 1
ATOM 950 O O . ASN A 1 118 ? -9.650 18.913 0.126 1.00 42.06 118 ASN A O 1
ATOM 954 N N . VAL A 1 119 ? -8.862 17.120 1.208 1.00 48.06 119 VAL A N 1
ATOM 955 C CA . VAL A 1 119 ? -10.010 17.107 2.137 1.00 48.06 119 VAL A CA 1
ATOM 956 C C . VAL A 1 119 ? -9.690 16.961 3.622 1.00 48.06 119 VAL A C 1
ATOM 958 O O . VAL A 1 119 ? -10.493 17.449 4.401 1.00 48.06 119 VAL A O 1
ATOM 961 N N . CYS A 1 120 ? -8.554 16.411 4.071 1.00 40.47 120 CYS A N 1
ATOM 962 C CA . CYS A 1 120 ? -8.209 16.508 5.500 1.00 40.47 120 CYS A CA 1
ATOM 963 C C . CYS A 1 120 ? -6.757 16.116 5.812 1.00 40.47 120 CYS A C 1
ATOM 965 O O . CYS A 1 120 ? -6.373 14.962 5.670 1.00 40.47 120 CYS A O 1
ATOM 967 N N . MET A 1 121 ? -5.989 17.105 6.277 1.00 47.81 121 MET A N 1
ATOM 968 C CA . MET A 1 121 ? -4.824 17.011 7.170 1.00 47.81 121 MET A CA 1
ATOM 969 C C . MET A 1 121 ? -3.847 15.834 6.997 1.00 47.81 121 MET A C 1
ATOM 971 O O . MET A 1 121 ? -3.996 14.772 7.594 1.00 47.81 121 MET A O 1
ATOM 975 N N . ILE A 1 122 ? -2.700 16.130 6.381 1.00 49.22 122 ILE A N 1
ATOM 976 C CA . ILE A 1 122 ? -1.420 15.591 6.854 1.00 49.22 122 ILE A CA 1
ATOM 977 C C . ILE A 1 122 ? -0.468 16.782 7.014 1.00 49.22 122 ILE A C 1
ATOM 979 O O . ILE A 1 122 ? -0.037 17.338 6.002 1.00 49.22 122 ILE A O 1
ATOM 983 N N . PRO A 1 123 ? -0.121 17.222 8.237 1.00 46.41 123 PRO A N 1
ATOM 984 C CA . PRO A 1 123 ? 0.999 18.127 8.399 1.00 46.41 123 PRO A CA 1
ATOM 985 C C . PRO A 1 123 ? 2.273 17.305 8.185 1.00 46.41 123 PRO A C 1
ATOM 987 O O . PRO A 1 123 ? 2.791 16.676 9.105 1.00 46.41 123 PRO A O 1
ATOM 990 N N . PHE A 1 124 ? 2.793 17.306 6.958 1.00 43.69 124 PHE A N 1
ATOM 991 C CA . PHE A 1 124 ? 4.218 17.075 6.752 1.00 43.69 124 PHE A CA 1
ATOM 992 C C . PHE A 1 124 ? 4.952 18.274 7.345 1.00 43.69 124 PHE A C 1
ATOM 994 O O . PHE A 1 124 ? 5.216 19.264 6.670 1.00 43.69 124 PHE A O 1
ATOM 1001 N N . LYS A 1 125 ? 5.257 18.203 8.640 1.00 42.03 125 LYS A N 1
ATOM 1002 C CA . LYS A 1 125 ? 6.305 19.033 9.223 1.00 42.03 125 LYS A CA 1
ATOM 1003 C C . LYS A 1 125 ? 7.627 18.359 8.865 1.00 42.03 125 LYS A C 1
ATOM 1005 O O . LYS A 1 125 ? 8.162 17.557 9.620 1.00 42.03 125 LYS A O 1
ATOM 1010 N N . LEU A 1 126 ? 8.060 18.596 7.629 1.00 37.69 126 LEU A N 1
ATOM 1011 C CA . LEU A 1 126 ? 9.431 18.356 7.210 1.00 37.69 126 LEU A CA 1
ATOM 1012 C C . LEU A 1 126 ? 10.252 19.516 7.791 1.00 37.69 126 LEU A C 1
ATOM 1014 O O . LEU A 1 126 ? 9.899 20.661 7.529 1.00 37.69 126 LEU A O 1
ATOM 1018 N N . ILE A 1 127 ? 11.221 19.160 8.642 1.00 40.53 127 ILE A N 1
ATOM 1019 C CA . ILE A 1 127 ? 12.413 19.906 9.103 1.00 40.53 127 ILE A CA 1
ATOM 1020 C C . ILE A 1 127 ? 12.399 21.422 8.862 1.00 40.53 127 ILE A C 1
ATOM 1022 O O . ILE A 1 127 ? 12.489 21.845 7.689 1.00 40.53 127 ILE A O 1
#

Radius of gyration: 20.83 Å; chains: 1; bounding box: 38×68×42 Å

Secondary structure (DSSP, 8-state):
-HHHHHHHHHHHHHHHHH--S----GGGPPPPPHHHHHHHHHSTT-TT--HHHHHHHHHHHHHS-GGGHHHHHHHHHHHHHHHHHHS-GGG---SSHHHHHHTSHHHHHHHHHHHT-SSS-------

pLDDT: mean 78.04, std 17.41, range [37.69, 95.75]

Foldseek 3Di:
DVVVVVVVVVVVVVVVVVVPPDPDDPVDHDDDQLLVQLCVLLPPVPLPRALVSLLVNLVSLVVDDPVCVVVSVVSVVVSLVSQVVSDPLVPQPDPDSVVSVCVRRNNSNVCSNVVPCVPDDDPPPDD